Protein AF-A0A3D5V186-F1 (afdb_monomer_lite)

Foldseek 3Di:
DPPPPDPLNVVLVVVCVVDVCNVCSVVVSVVVVCVVVVCCVVCVVVCPVPPDPVNVVVVVVVVVVVVVVVVVVVVVD

Sequence (77 aa):
LVEMGDKTQIATVALGARYDALFLVAFGTTFGMMAANLPVVLFGEAAAKHVPLGVMRLATAALFIVLGLVALGSALG

Secondary structure (DSSP, 8-state):
---TT-HHHHHHHHHHHHSS-HHHHHHHHHHHHHHHHHHHHHHHHHHHHHS-HHHHHHHHHHHHHHHHHHHHHHHH-

Radius of gyration: 16.9 Å; chains: 1; bounding box: 32×42×40 Å

Structure (mmCIF, N/CA/C/O backbone):
data_AF-A0A3D5V186-F1
#
_entry.id   AF-A0A3D5V186-F1
#
loop_
_atom_site.group_PDB
_atom_site.id
_atom_site.type_sy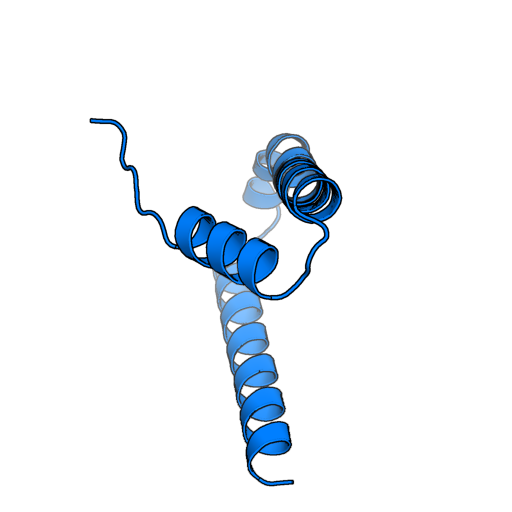mbol
_atom_site.label_atom_id
_atom_site.label_alt_id
_atom_site.label_comp_id
_atom_site.label_asym_id
_atom_site.label_entity_id
_atom_site.label_seq_id
_atom_site.pdbx_PDB_ins_code
_atom_site.Cartn_x
_atom_site.Cartn_y
_atom_site.Cartn_z
_atom_site.occupancy
_atom_site.B_iso_or_equiv
_atom_site.auth_seq_id
_atom_site.auth_comp_id
_atom_site.auth_asym_id
_atom_site.auth_atom_id
_atom_site.pdbx_PDB_model_num
ATOM 1 N N . LEU A 1 1 ? 6.450 22.098 4.432 1.00 44.72 1 LEU A N 1
ATOM 2 C CA . LEU A 1 1 ? 7.544 21.577 3.588 1.00 44.72 1 LEU A CA 1
ATOM 3 C C . LEU A 1 1 ? 6.924 20.535 2.684 1.00 44.72 1 LEU A C 1
ATOM 5 O O . LEU A 1 1 ? 6.356 19.585 3.201 1.00 44.72 1 LEU A O 1
ATOM 9 N N . VAL A 1 2 ? 6.905 20.777 1.374 1.00 53.16 2 VAL A N 1
ATOM 10 C CA . VAL A 1 2 ? 6.503 19.745 0.416 1.00 53.16 2 VAL A CA 1
ATOM 11 C C . VAL A 1 2 ? 7.562 18.653 0.513 1.00 53.16 2 VAL A C 1
ATOM 13 O O . VAL A 1 2 ? 8.726 18.900 0.211 1.00 53.16 2 VAL A O 1
ATOM 16 N N . GLU A 1 3 ? 7.177 17.481 0.997 1.00 64.56 3 GLU A N 1
ATOM 17 C CA . GLU A 1 3 ? 8.039 16.303 1.080 1.00 64.56 3 GLU A CA 1
ATOM 18 C C . GLU A 1 3 ? 8.153 15.693 -0.332 1.00 64.56 3 GLU A C 1
ATOM 20 O O . GLU A 1 3 ? 7.560 14.669 -0.665 1.00 64.56 3 GLU A O 1
ATOM 25 N N . MET A 1 4 ? 8.822 16.416 -1.237 1.00 70.00 4 MET A N 1
ATOM 26 C CA . MET A 1 4 ? 9.195 15.892 -2.552 1.00 70.00 4 MET A CA 1
ATOM 27 C C . MET A 1 4 ? 10.273 14.830 -2.327 1.00 70.00 4 MET A C 1
ATOM 29 O O . MET A 1 4 ? 11.341 15.147 -1.805 1.00 70.00 4 MET A O 1
ATOM 33 N N . GLY A 1 5 ? 9.986 13.582 -2.696 1.00 69.25 5 GLY A N 1
ATOM 34 C CA . GLY A 1 5 ? 10.903 12.448 -2.546 1.00 69.25 5 GLY A CA 1
ATOM 35 C C . GLY A 1 5 ? 10.382 11.254 -1.742 1.00 69.25 5 GLY A C 1
ATOM 36 O O . GLY A 1 5 ? 11.170 10.354 -1.458 1.00 69.25 5 GLY A O 1
ATOM 37 N N . ASP A 1 6 ? 9.095 11.197 -1.381 1.00 85.94 6 ASP A N 1
ATOM 38 C CA . ASP A 1 6 ? 8.549 9.998 -0.726 1.00 85.94 6 ASP A CA 1
ATOM 39 C C . ASP A 1 6 ? 8.671 8.740 -1.618 1.00 85.94 6 ASP A C 1
ATOM 41 O O . ASP A 1 6 ? 8.684 8.810 -2.853 1.00 85.94 6 ASP A O 1
ATOM 45 N N . LYS A 1 7 ? 8.723 7.562 -0.987 1.00 83.94 7 LYS A N 1
ATOM 46 C CA . LYS A 1 7 ? 8.859 6.238 -1.617 1.00 83.94 7 LYS A CA 1
ATOM 47 C C . LYS A 1 7 ? 7.860 6.025 -2.755 1.00 83.94 7 LYS A C 1
ATOM 49 O O . LYS A 1 7 ? 8.212 5.426 -3.771 1.00 83.94 7 LYS A O 1
ATOM 54 N N . THR A 1 8 ? 6.645 6.554 -2.619 1.00 83.75 8 THR A N 1
ATOM 55 C CA . THR A 1 8 ? 5.602 6.470 -3.652 1.00 83.75 8 THR A CA 1
ATOM 56 C C . THR A 1 8 ? 5.980 7.247 -4.918 1.00 83.75 8 THR A C 1
ATOM 58 O O . THR A 1 8 ? 5.737 6.786 -6.037 1.00 83.75 8 THR A O 1
ATOM 61 N N . GLN A 1 9 ? 6.627 8.406 -4.763 1.00 82.06 9 GLN A N 1
ATOM 62 C CA . GLN A 1 9 ? 7.080 9.240 -5.878 1.00 82.06 9 GLN A CA 1
ATOM 63 C C . GLN A 1 9 ? 8.248 8.573 -6.614 1.00 82.06 9 GLN A C 1
ATOM 65 O O . GLN A 1 9 ? 8.219 8.480 -7.840 1.00 82.06 9 GLN A O 1
ATOM 70 N N . ILE A 1 10 ? 9.217 8.015 -5.878 1.00 87.12 10 ILE A N 1
ATOM 71 C CA . ILE A 1 10 ? 10.344 7.271 -6.468 1.00 87.12 10 ILE A CA 1
ATOM 72 C C . ILE A 1 10 ? 9.850 6.038 -7.239 1.00 87.12 10 ILE A C 1
ATOM 74 O O . ILE A 1 10 ? 10.291 5.795 -8.363 1.00 87.12 10 ILE A O 1
ATOM 78 N N . ALA A 1 11 ? 8.889 5.293 -6.683 1.00 85.38 11 ALA A N 1
ATOM 79 C CA . ALA A 1 11 ? 8.297 4.135 -7.351 1.00 85.38 11 ALA A CA 1
ATOM 80 C C . ALA A 1 11 ? 7.546 4.520 -8.636 1.00 85.38 11 ALA A C 1
ATOM 82 O O . ALA A 1 11 ? 7.691 3.849 -9.656 1.00 85.38 11 ALA A O 1
ATOM 83 N N . THR A 1 12 ? 6.785 5.618 -8.612 1.00 85.75 12 THR A N 1
ATOM 84 C CA . THR A 1 12 ? 6.042 6.102 -9.788 1.00 85.75 12 THR A CA 1
ATOM 85 C C . THR A 1 12 ? 6.990 6.532 -10.907 1.00 85.75 12 THR A C 1
ATOM 87 O O . THR A 1 12 ? 6.778 6.167 -12.063 1.00 85.75 12 THR A O 1
ATOM 90 N N . VAL A 1 13 ? 8.073 7.241 -10.569 1.00 85.56 13 VAL A N 1
ATOM 91 C CA . VAL A 1 13 ? 9.113 7.634 -11.532 1.00 85.56 13 VAL A CA 1
ATOM 92 C C . VAL A 1 13 ? 9.820 6.407 -12.110 1.00 85.56 13 VAL A C 1
ATOM 94 O O . VAL A 1 13 ? 9.987 6.325 -13.322 1.00 85.56 13 VAL A O 1
ATOM 97 N N . ALA A 1 14 ? 10.173 5.418 -11.284 1.00 86.81 14 ALA A N 1
ATOM 98 C CA . ALA A 1 14 ? 10.778 4.173 -11.761 1.00 86.81 14 ALA A CA 1
ATOM 99 C C . ALA A 1 14 ? 9.837 3.381 -12.687 1.00 86.81 14 ALA A C 1
ATOM 101 O O . ALA A 1 14 ? 10.278 2.828 -13.693 1.00 86.81 14 ALA A O 1
ATOM 102 N N . LEU A 1 15 ? 8.536 3.353 -12.383 1.00 86.31 15 LEU A N 1
ATOM 103 C CA . LEU A 1 15 ? 7.527 2.711 -13.225 1.00 86.31 15 LEU A CA 1
ATOM 104 C C . LEU A 1 15 ? 7.384 3.440 -14.569 1.00 86.31 15 LEU A C 1
ATOM 106 O O . LEU A 1 15 ? 7.346 2.793 -15.611 1.00 86.31 15 LEU A O 1
ATOM 110 N N . GLY A 1 16 ? 7.378 4.775 -14.551 1.00 84.19 16 GLY A N 1
ATOM 111 C CA . GLY A 1 16 ? 7.339 5.604 -15.757 1.00 84.19 16 GLY A CA 1
ATOM 112 C C . GLY A 1 16 ? 8.621 5.533 -16.589 1.00 84.19 16 GLY A C 1
ATOM 113 O O . GLY A 1 16 ? 8.562 5.664 -17.802 1.00 84.19 16 GLY A O 1
ATOM 114 N N . ALA A 1 17 ? 9.770 5.283 -15.960 1.00 85.38 17 ALA A N 1
ATOM 115 C CA . ALA A 1 17 ? 11.029 5.041 -16.661 1.00 85.38 17 ALA A CA 1
ATOM 116 C C . ALA A 1 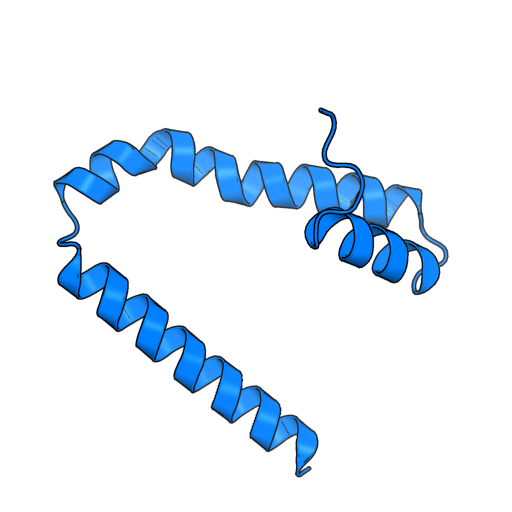17 ? 11.103 3.627 -17.263 1.00 85.38 17 ALA A C 1
ATOM 118 O O . ALA A 1 17 ? 11.765 3.420 -18.275 1.00 85.38 17 ALA A O 1
ATOM 119 N N . ARG A 1 18 ? 10.443 2.642 -16.636 1.00 84.94 18 ARG A N 1
ATOM 120 C CA . ARG A 1 18 ? 10.415 1.249 -17.108 1.00 84.94 18 ARG A CA 1
ATOM 121 C C . ARG A 1 18 ? 9.430 1.029 -18.254 1.00 84.94 18 ARG A C 1
ATOM 123 O O . ARG A 1 18 ? 9.673 0.175 -19.102 1.00 84.94 18 ARG A O 1
ATOM 130 N N . TYR A 1 19 ? 8.307 1.738 -18.245 1.00 79.25 19 TYR A N 1
ATOM 131 C CA . TYR A 1 19 ? 7.279 1.639 -19.271 1.00 79.25 19 TYR A CA 1
ATOM 132 C C . TYR A 1 19 ? 7.215 2.966 -20.030 1.00 79.25 19 TYR A C 1
ATOM 134 O O . TYR A 1 19 ? 6.880 3.976 -19.421 1.00 79.25 19 TYR A O 1
ATOM 142 N N . ASP A 1 20 ? 7.423 2.959 -21.353 1.00 76.75 20 ASP A N 1
ATOM 143 C CA . ASP A 1 20 ? 7.298 4.125 -22.265 1.00 76.75 20 ASP A CA 1
ATOM 144 C C . ASP A 1 20 ? 5.863 4.716 -22.354 1.00 76.75 20 ASP A C 1
ATOM 146 O O . ASP A 1 20 ? 5.471 5.372 -23.317 1.00 76.75 20 ASP A O 1
ATOM 150 N N . ALA A 1 21 ? 5.035 4.485 -21.337 1.00 82.81 21 ALA A N 1
ATOM 151 C CA . ALA A 1 21 ? 3.636 4.860 -21.239 1.00 82.81 21 ALA A CA 1
ATOM 152 C C . ALA A 1 21 ? 3.391 5.753 -20.010 1.00 82.81 21 ALA A C 1
ATOM 154 O O . ALA A 1 21 ? 2.583 5.432 -19.134 1.00 82.81 21 ALA A O 1
ATOM 155 N N . LEU A 1 22 ? 4.078 6.899 -19.951 1.00 83.56 22 LEU A N 1
ATOM 156 C CA . LEU A 1 22 ? 4.022 7.849 -18.827 1.00 83.56 22 LEU A CA 1
ATOM 157 C C . LEU A 1 22 ? 2.591 8.240 -18.424 1.00 83.56 22 LEU A C 1
ATOM 159 O O . LEU A 1 22 ? 2.274 8.279 -17.237 1.00 83.56 22 LEU A O 1
ATOM 163 N N . PHE A 1 23 ? 1.709 8.477 -19.400 1.00 87.44 23 PHE A N 1
ATOM 164 C CA . PHE A 1 23 ? 0.307 8.818 -19.139 1.00 87.44 23 PHE A CA 1
ATOM 165 C C . PHE A 1 23 ? -0.453 7.697 -18.425 1.00 87.44 23 PHE A C 1
ATOM 167 O O . PHE A 1 23 ? -1.196 7.963 -17.482 1.00 87.44 23 PHE A O 1
ATOM 174 N N 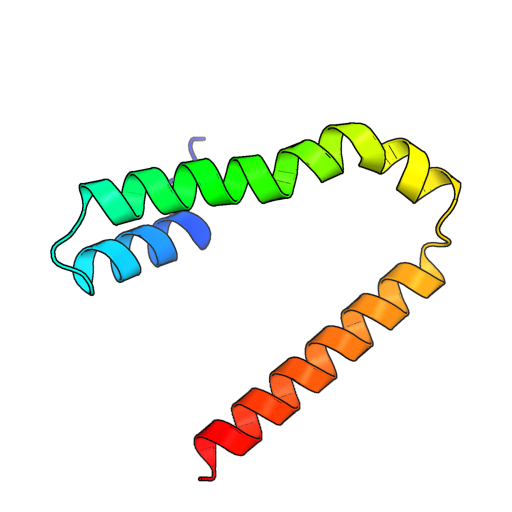. LEU A 1 24 ? -0.249 6.445 -18.838 1.00 88.06 24 LEU A N 1
ATOM 175 C CA . LEU A 1 24 ? -0.898 5.289 -18.219 1.00 88.06 24 LEU A CA 1
ATOM 176 C C . LEU A 1 24 ? -0.353 5.028 -16.813 1.00 88.06 24 LEU A C 1
ATOM 178 O O . LEU A 1 24 ? -1.123 4.701 -15.915 1.00 88.06 24 LEU A O 1
ATOM 182 N N . VAL A 1 25 ? 0.950 5.226 -16.599 1.00 89.31 25 VAL A N 1
ATOM 183 C CA . VAL A 1 25 ? 1.573 5.111 -15.273 1.00 89.31 25 VAL A CA 1
ATOM 184 C C . VAL A 1 25 ? 1.053 6.188 -14.317 1.00 89.31 25 VAL A C 1
ATOM 186 O O . VAL A 1 25 ? 0.652 5.871 -13.196 1.00 89.31 25 VAL A O 1
ATOM 189 N N . ALA A 1 26 ? 1.009 7.451 -14.749 1.00 88.75 26 ALA A N 1
ATOM 190 C CA . ALA A 1 26 ? 0.489 8.548 -13.935 1.00 88.75 26 ALA A CA 1
ATOM 191 C C . ALA A 1 26 ? -0.994 8.331 -13.597 1.00 88.75 26 ALA A C 1
ATOM 193 O O . ALA A 1 26 ? -1.385 8.376 -12.433 1.00 88.75 26 ALA A O 1
ATOM 194 N N . PHE A 1 27 ? -1.811 8.003 -14.598 1.00 93.44 27 PHE A N 1
ATOM 195 C CA . PHE A 1 27 ? -3.234 7.753 -14.389 1.00 93.44 27 PHE A CA 1
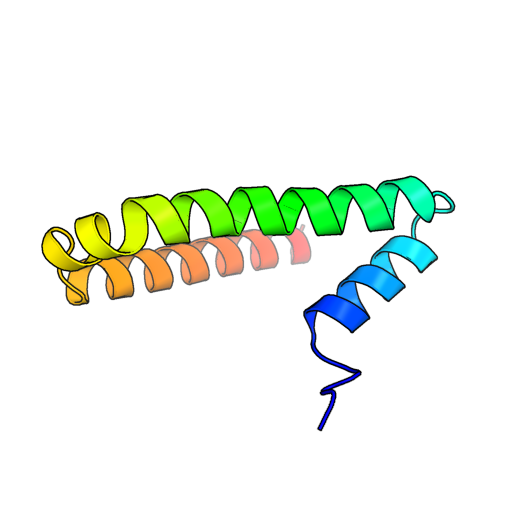ATOM 196 C C . PHE A 1 27 ? -3.480 6.532 -13.494 1.00 93.44 27 PHE A C 1
ATOM 198 O O . PHE A 1 27 ? -4.279 6.594 -12.559 1.00 93.44 27 PHE A O 1
ATOM 205 N N . GLY A 1 28 ? -2.760 5.436 -13.737 1.00 90.75 28 GLY A N 1
ATOM 206 C CA . GLY A 1 28 ? -2.884 4.199 -12.973 1.00 90.75 28 GLY A CA 1
ATOM 207 C C . GLY A 1 28 ? -2.485 4.365 -11.508 1.00 90.75 28 GLY A C 1
ATOM 208 O O . GLY A 1 28 ? -3.184 3.869 -10.627 1.00 90.75 28 GLY A O 1
ATOM 209 N N . THR A 1 29 ? -1.407 5.099 -11.224 1.00 89.06 29 THR A N 1
ATOM 210 C CA . THR A 1 29 ? -0.967 5.357 -9.842 1.00 89.06 29 THR A CA 1
ATOM 211 C C . THR A 1 29 ? -1.926 6.284 -9.098 1.00 89.06 29 THR A C 1
ATOM 213 O O . THR A 1 29 ? -2.290 5.982 -7.960 1.00 89.06 29 THR A O 1
ATOM 216 N N . THR A 1 30 ? -2.413 7.355 -9.734 1.00 90.38 30 THR A N 1
ATOM 217 C CA . THR A 1 30 ? -3.439 8.228 -9.143 1.00 90.38 30 THR A CA 1
ATOM 218 C C . THR A 1 30 ? -4.717 7.452 -8.843 1.00 90.38 30 THR A C 1
ATOM 220 O O . THR A 1 30 ? -5.196 7.463 -7.707 1.00 90.38 30 THR A O 1
ATOM 223 N N . PHE A 1 31 ? -5.249 6.737 -9.835 1.00 93.94 31 PHE A N 1
ATOM 224 C CA . PHE A 1 31 ? -6.486 5.982 -9.671 1.00 93.94 31 PHE A CA 1
ATOM 225 C C . PHE A 1 31 ? -6.330 4.851 -8.650 1.00 93.94 31 PHE A C 1
ATOM 227 O O . PHE A 1 31 ? -7.190 4.677 -7.791 1.00 93.94 31 PHE A O 1
ATOM 234 N N . GLY A 1 32 ? -5.208 4.129 -8.683 1.00 91.00 32 GLY A N 1
ATOM 235 C CA . GLY A 1 32 ? -4.902 3.059 -7.736 1.00 91.00 32 GLY A CA 1
ATOM 236 C C . GLY A 1 32 ? -4.837 3.553 -6.292 1.00 91.00 32 GLY A C 1
ATOM 237 O O . GLY A 1 32 ? -5.429 2.937 -5.407 1.00 91.00 32 GLY A O 1
ATOM 238 N N . MET A 1 33 ? -4.201 4.703 -6.048 1.00 90.81 33 MET A N 1
ATOM 239 C CA . MET A 1 33 ? -4.190 5.316 -4.716 1.00 90.81 33 MET A CA 1
ATOM 240 C C . MET A 1 33 ? -5.589 5.737 -4.266 1.00 90.81 33 MET A C 1
ATOM 242 O O . MET A 1 33 ? -5.952 5.498 -3.117 1.00 90.81 33 MET A O 1
ATOM 246 N N . MET A 1 34 ? -6.398 6.335 -5.144 1.00 92.62 34 MET A N 1
ATOM 247 C CA . MET A 1 34 ? -7.781 6.682 -4.800 1.00 92.62 34 MET A CA 1
ATOM 248 C C . MET A 1 34 ? -8.600 5.428 -4.483 1.00 92.62 34 MET A C 1
ATOM 250 O O . MET A 1 34 ? -9.292 5.400 -3.472 1.00 92.62 34 MET A O 1
ATOM 254 N N . ALA A 1 35 ? -8.470 4.369 -5.281 1.00 92.81 35 ALA A N 1
ATOM 255 C CA . ALA A 1 35 ? -9.163 3.104 -5.062 1.00 92.81 35 ALA A CA 1
ATOM 256 C C . ALA A 1 35 ? -8.740 2.407 -3.758 1.00 92.81 35 ALA A C 1
ATOM 258 O O . ALA A 1 35 ? -9.574 1.778 -3.114 1.00 92.81 35 ALA A O 1
ATOM 259 N N . ALA A 1 36 ? -7.477 2.534 -3.340 1.00 88.94 36 ALA A N 1
ATOM 260 C CA . ALA A 1 36 ? -7.001 2.000 -2.065 1.00 88.94 36 ALA A CA 1
ATOM 261 C C . ALA A 1 36 ? -7.468 2.844 -0.865 1.00 88.94 36 ALA A C 1
ATOM 263 O O . ALA A 1 36 ? -7.883 2.298 0.155 1.00 88.94 36 ALA A O 1
ATOM 264 N N . ASN A 1 37 ? -7.434 4.174 -0.985 1.00 90.62 37 ASN A N 1
ATOM 265 C CA . ASN A 1 37 ? -7.734 5.084 0.122 1.00 90.62 37 ASN A CA 1
ATOM 266 C C . ASN A 1 37 ? -9.235 5.317 0.325 1.00 90.62 37 ASN A C 1
ATOM 268 O O . ASN A 1 37 ? -9.680 5.453 1.460 1.00 90.62 37 ASN A O 1
ATOM 272 N N . LEU A 1 38 ? -10.034 5.363 -0.743 1.00 91.62 38 LEU A N 1
ATOM 273 C CA . LEU A 1 38 ? -11.460 5.691 -0.664 1.00 91.62 38 LEU A CA 1
ATOM 274 C C . LEU A 1 38 ? -12.251 4.702 0.218 1.00 91.62 38 LEU A C 1
ATOM 276 O O . LEU A 1 38 ? -12.984 5.162 1.093 1.00 91.62 38 LEU A O 1
ATOM 280 N N . PRO A 1 39 ? -12.070 3.371 0.103 1.00 88.38 39 PRO A N 1
ATOM 281 C CA . PRO A 1 39 ? -12.696 2.422 1.019 1.00 88.38 39 PRO A CA 1
ATOM 282 C C . PRO A 1 39 ? -12.194 2.595 2.453 1.00 88.38 39 PRO A C 1
ATOM 284 O O . PRO A 1 39 ? -12.974 2.495 3.392 1.00 88.38 39 PRO A O 1
ATOM 287 N N . VAL A 1 40 ? -10.906 2.891 2.637 1.00 88.75 40 VAL A N 1
ATOM 288 C CA . VAL A 1 40 ? -10.328 3.118 3.968 1.00 88.75 40 VAL A CA 1
ATOM 289 C C . VAL A 1 40 ? -10.926 4.364 4.617 1.00 88.75 40 VAL A C 1
ATOM 291 O O . VAL A 1 40 ? -11.210 4.344 5.806 1.00 88.75 40 VAL A O 1
ATOM 294 N N . VAL A 1 41 ? -11.186 5.430 3.864 1.00 89.12 41 VAL A N 1
ATOM 295 C CA . VAL A 1 41 ? -11.829 6.637 4.401 1.00 89.12 41 VAL A CA 1
ATOM 296 C C . VAL A 1 41 ? -13.300 6.379 4.736 1.00 89.12 41 VAL A C 1
ATOM 298 O O . VAL A 1 41 ? -13.760 6.789 5.798 1.00 89.12 41 VAL A O 1
ATOM 301 N N . LEU A 1 42 ? -14.034 5.677 3.867 1.00 89.62 42 LEU A N 1
ATOM 302 C CA . LEU A 1 42 ? -15.465 5.415 4.065 1.00 89.62 42 LEU A CA 1
ATOM 303 C C . LEU A 1 42 ? -15.740 4.379 5.162 1.00 89.62 42 LEU A C 1
ATOM 305 O O . LEU A 1 42 ? -16.698 4.517 5.919 1.00 89.62 42 LEU A O 1
ATOM 309 N N . PHE A 1 43 ? -14.911 3.340 5.252 1.00 88.12 43 PHE A N 1
ATOM 310 C CA . PHE A 1 43 ? -15.127 2.199 6.143 1.00 88.12 43 PHE A CA 1
ATOM 311 C C . PHE A 1 43 ? -14.125 2.121 7.295 1.00 88.12 43 PHE A C 1
ATOM 313 O O . PHE A 1 43 ? -14.308 1.302 8.192 1.00 88.12 43 PHE A O 1
ATOM 320 N N . GLY A 1 44 ? -13.078 2.948 7.313 1.00 82.88 44 GLY A N 1
ATOM 321 C CA . GLY A 1 44 ? -11.978 2.839 8.274 1.00 82.88 44 GLY A CA 1
ATOM 322 C C . GLY A 1 44 ? -12.412 3.009 9.720 1.00 82.88 44 GLY A C 1
ATOM 323 O O . GLY A 1 44 ? -11.956 2.259 10.576 1.00 82.88 44 GLY A O 1
ATOM 324 N N . GLU A 1 45 ? -13.339 3.927 10.004 1.00 81.50 45 GLU A N 1
ATOM 325 C CA . GLU A 1 45 ? -13.830 4.129 11.371 1.00 81.50 45 GLU A CA 1
ATOM 326 C C . GLU A 1 45 ? -14.713 2.963 11.846 1.00 81.50 45 GLU A C 1
ATOM 328 O O . GLU A 1 45 ? -14.585 2.500 12.980 1.00 81.50 45 GLU A O 1
ATOM 333 N N . ALA A 1 46 ? -15.569 2.436 10.965 1.00 82.25 46 ALA A N 1
ATOM 334 C CA . ALA A 1 46 ? -16.384 1.257 11.254 1.00 82.25 46 ALA A CA 1
ATOM 335 C C . ALA A 1 46 ? -15.508 0.007 11.447 1.00 82.25 46 ALA A C 1
ATOM 337 O O . ALA A 1 46 ? -15.687 -0.744 12.407 1.00 82.25 46 ALA A O 1
ATOM 338 N N . ALA A 1 47 ? -14.506 -0.175 10.584 1.00 80.44 47 ALA A N 1
ATOM 339 C CA . ALA A 1 47 ? -13.527 -1.246 10.695 1.00 80.44 47 ALA A CA 1
ATOM 340 C C . ALA A 1 47 ? -12.700 -1.115 11.982 1.00 80.44 47 ALA A C 1
ATOM 342 O O . ALA A 1 47 ? -12.535 -2.100 12.692 1.00 80.44 47 ALA A O 1
ATOM 343 N N . ALA A 1 48 ? -12.246 0.085 12.348 1.00 79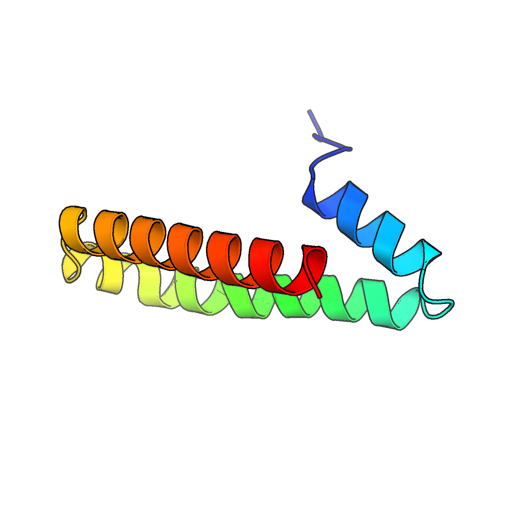.38 48 ALA A N 1
ATOM 344 C CA . ALA A 1 48 ? -11.490 0.313 13.580 1.00 79.38 48 ALA A CA 1
ATOM 345 C C . ALA A 1 48 ? -12.321 0.056 14.850 1.00 79.38 48 ALA A C 1
ATOM 347 O O . ALA A 1 48 ? -11.775 -0.373 15.864 1.00 79.38 48 ALA A O 1
ATOM 348 N N . LYS A 1 49 ? -13.641 0.282 14.802 1.00 81.06 49 LYS A N 1
ATOM 349 C CA . LYS A 1 49 ? -14.562 -0.000 15.916 1.00 81.06 49 LYS A CA 1
ATOM 350 C C . LYS A 1 49 ? -14.917 -1.481 16.063 1.00 81.06 49 LYS A C 1
ATOM 352 O O . LYS A 1 49 ? -15.313 -1.892 17.151 1.00 81.06 49 LYS A O 1
ATOM 357 N N . HIS A 1 50 ? -14.829 -2.279 15.000 1.00 83.06 50 HIS A N 1
ATOM 358 C CA . HIS A 1 50 ? -15.208 -3.700 15.025 1.00 83.06 50 HIS A CA 1
ATOM 359 C C . HIS A 1 50 ? -14.023 -4.664 14.970 1.00 83.06 50 HIS A C 1
ATOM 361 O O . HIS A 1 50 ? -14.152 -5.808 15.403 1.00 83.06 50 HIS A O 1
ATOM 367 N N . VAL A 1 51 ? -12.866 -4.225 14.476 1.00 83.62 51 VAL A N 1
ATOM 368 C CA . VAL A 1 51 ? -11.670 -5.057 14.348 1.00 83.62 51 VAL A CA 1
ATOM 369 C C . VAL A 1 51 ? -10.711 -4.758 15.504 1.00 83.62 51 VAL A C 1
ATOM 371 O O . VAL A 1 51 ? -10.173 -3.653 15.587 1.00 83.62 51 VAL A O 1
ATOM 374 N N . PRO A 1 52 ? -10.427 -5.734 16.385 1.00 87.06 52 PRO A N 1
ATOM 375 C CA . PRO A 1 52 ? -9.438 -5.561 17.440 1.00 87.06 52 PRO A CA 1
ATOM 376 C C . PRO A 1 52 ? -8.046 -5.330 16.845 1.00 87.06 52 PRO A C 1
ATOM 378 O O . PRO A 1 52 ? -7.610 -6.065 15.955 1.00 87.06 52 PRO A O 1
ATOM 381 N N . LEU A 1 53 ? -7.293 -4.375 17.398 1.00 87.00 53 LEU A N 1
ATOM 382 C CA . LEU A 1 53 ? -5.929 -4.054 16.950 1.00 87.00 53 LEU A CA 1
ATOM 383 C C . LEU A 1 53 ? -4.995 -5.278 16.918 1.00 87.00 53 LEU A C 1
ATOM 385 O O . LEU A 1 53 ? -4.127 -5.373 16.051 1.00 87.00 53 LEU A O 1
ATOM 389 N N . GLY A 1 54 ? -5.190 -6.239 17.829 1.00 89.38 54 GLY A N 1
ATOM 390 C CA . GLY A 1 54 ? -4.423 -7.489 17.856 1.00 89.38 54 GLY A CA 1
ATOM 391 C C . GLY A 1 54 ? -4.623 -8.349 16.603 1.00 89.38 54 GLY A C 1
ATOM 392 O O . GLY A 1 54 ? -3.650 -8.875 16.065 1.00 89.38 54 GLY A O 1
ATOM 393 N N . VAL A 1 55 ? -5.857 -8.427 16.095 1.00 90.38 55 VAL A N 1
ATOM 394 C CA . VAL A 1 55 ? -6.184 -9.171 14.867 1.00 90.38 55 VAL A CA 1
ATOM 395 C C . VAL A 1 55 ? -5.550 -8.490 13.660 1.00 90.38 55 VAL A C 1
ATOM 397 O O . VAL A 1 55 ? -4.913 -9.157 12.850 1.00 90.38 55 VAL A O 1
ATOM 400 N N . MET A 1 56 ? -5.648 -7.160 13.577 1.00 89.12 56 MET A N 1
ATOM 401 C CA . MET A 1 56 ? -5.029 -6.383 12.499 1.00 89.12 56 MET A CA 1
ATOM 402 C C . MET A 1 56 ? -3.508 -6.581 12.471 1.00 89.12 56 MET A C 1
ATOM 404 O O . MET A 1 56 ? -2.930 -6.822 11.416 1.00 89.12 56 MET A O 1
ATOM 408 N N . ARG A 1 57 ? -2.856 -6.565 13.640 1.00 93.62 57 ARG A N 1
ATOM 409 C CA . ARG A 1 57 ? -1.407 -6.772 13.744 1.00 93.62 57 ARG A CA 1
ATOM 410 C C . ARG A 1 57 ? -0.987 -8.178 13.318 1.00 93.62 57 ARG A C 1
ATOM 412 O O . ARG A 1 57 ? 0.000 -8.311 12.596 1.00 93.62 57 ARG A O 1
ATOM 419 N N . LEU A 1 58 ? -1.726 -9.206 13.740 1.00 95.75 58 LEU A N 1
ATOM 420 C CA . LEU A 1 58 ? -1.450 -10.588 13.345 1.00 95.75 58 LEU A CA 1
ATOM 421 C C . LEU A 1 58 ? -1.653 -10.786 11.838 1.00 95.75 58 LEU A C 1
ATOM 423 O O . LEU A 1 58 ? -0.809 -11.400 11.191 1.00 95.75 58 LEU A O 1
ATOM 427 N N . ALA A 1 59 ? -2.725 -10.222 11.276 1.00 94.19 59 ALA A N 1
ATOM 428 C CA . ALA A 1 59 ? -3.007 -10.288 9.846 1.00 94.19 59 ALA A CA 1
ATOM 429 C C . ALA A 1 59 ? -1.887 -9.640 9.018 1.00 94.19 59 ALA A C 1
ATOM 431 O O . ALA A 1 59 ? -1.368 -10.263 8.093 1.00 94.19 59 ALA A O 1
ATOM 432 N N . THR A 1 60 ? -1.450 -8.432 9.388 1.00 94.31 60 THR A N 1
ATOM 433 C CA . THR A 1 60 ? -0.343 -7.750 8.704 1.00 94.31 60 THR A CA 1
ATOM 434 C C . THR A 1 60 ? 0.964 -8.533 8.835 1.00 94.31 60 THR A C 1
ATOM 436 O O . THR A 1 60 ? 1.677 -8.697 7.849 1.00 94.31 60 THR A O 1
ATOM 439 N N . ALA A 1 61 ? 1.273 -9.071 10.020 1.00 96.56 61 ALA A N 1
ATOM 440 C CA . ALA A 1 61 ? 2.468 -9.892 10.221 1.00 96.56 61 ALA A CA 1
ATOM 441 C C . ALA A 1 61 ? 2.453 -11.157 9.345 1.00 96.56 61 ALA A C 1
ATOM 443 O O . ALA A 1 61 ? 3.442 -11.451 8.674 1.00 96.56 61 ALA A O 1
ATOM 444 N N . ALA A 1 62 ? 1.325 -11.871 9.301 1.00 97.31 62 ALA A N 1
ATOM 445 C CA . ALA A 1 62 ? 1.156 -13.047 8.453 1.00 97.31 62 ALA A CA 1
ATOM 446 C C . ALA A 1 62 ? 1.311 -12.701 6.964 1.00 97.31 62 ALA A C 1
ATOM 448 O O . ALA A 1 62 ? 2.015 -13.407 6.244 1.00 97.31 62 ALA A O 1
ATOM 449 N N . LEU A 1 63 ? 0.731 -11.582 6.516 1.00 96.94 63 LEU A N 1
ATOM 450 C CA . LEU A 1 63 ? 0.872 -11.099 5.141 1.00 96.94 63 LEU A CA 1
ATOM 451 C C . LEU A 1 63 ? 2.345 -10.850 4.778 1.00 96.94 63 LEU A C 1
ATOM 453 O O . LEU A 1 63 ? 2.799 -11.297 3.727 1.00 96.94 63 LEU A O 1
ATOM 457 N N . PHE A 1 64 ? 3.107 -10.190 5.656 1.00 96.62 64 PHE A N 1
ATOM 458 C CA . PHE A 1 64 ? 4.538 -9.953 5.439 1.00 96.62 64 PHE A CA 1
ATOM 459 C C . PHE A 1 64 ? 5.350 -11.249 5.373 1.00 96.62 64 PHE A C 1
ATOM 461 O O . PHE A 1 64 ? 6.236 -11.359 4.526 1.00 96.62 64 PHE A O 1
ATOM 468 N N . ILE A 1 65 ? 5.042 -12.237 6.219 1.00 97.50 65 ILE A N 1
ATOM 469 C CA . ILE A 1 65 ? 5.696 -13.554 6.168 1.00 97.50 65 ILE A CA 1
ATOM 470 C C . ILE A 1 65 ? 5.424 -14.226 4.821 1.00 97.50 65 ILE A C 1
ATOM 472 O O . ILE A 1 65 ? 6.361 -14.687 4.172 1.00 97.50 65 ILE A O 1
ATOM 476 N N . VAL A 1 66 ? 4.166 -14.244 4.371 1.00 97.69 66 VAL A N 1
ATOM 477 C CA . VAL A 1 66 ? 3.787 -14.850 3.086 1.00 97.69 66 VAL A CA 1
ATOM 478 C C . VAL A 1 66 ? 4.504 -14.163 1.925 1.00 97.69 66 VAL A C 1
ATOM 480 O O . VAL A 1 66 ? 5.122 -14.844 1.111 1.00 97.69 66 VAL A O 1
ATOM 483 N N . LEU A 1 67 ? 4.483 -12.829 1.865 1.00 96.75 67 LEU A N 1
ATOM 484 C CA . LEU A 1 67 ? 5.179 -12.078 0.817 1.00 96.75 67 LEU A CA 1
ATOM 485 C C . LEU A 1 67 ? 6.693 -12.329 0.841 1.00 96.75 67 LEU A C 1
ATOM 487 O O . LEU A 1 67 ? 7.299 -12.484 -0.218 1.00 96.75 67 LEU A O 1
ATOM 491 N N . GLY A 1 68 ? 7.294 -12.425 2.029 1.00 96.06 68 GLY A N 1
ATOM 492 C CA . GLY A 1 68 ? 8.707 -12.764 2.191 1.00 96.06 68 GLY A CA 1
ATOM 493 C C . GLY A 1 68 ? 9.046 -14.164 1.675 1.00 96.06 68 GLY A C 1
ATOM 494 O O . GLY A 1 68 ? 10.031 -14.326 0.958 1.00 96.06 68 GLY A O 1
ATOM 495 N N . LEU A 1 69 ? 8.213 -15.164 1.977 1.00 97.06 69 LEU A N 1
ATOM 496 C CA . LEU A 1 69 ? 8.390 -16.533 1.478 1.00 97.06 69 LEU A CA 1
ATOM 497 C C . LEU A 1 69 ? 8.224 -16.617 -0.043 1.00 97.06 69 LEU A C 1
ATOM 499 O O . LEU A 1 69 ? 9.015 -17.287 -0.703 1.00 97.06 69 LEU A O 1
ATOM 503 N N . VAL A 1 70 ? 7.237 -15.914 -0.609 1.00 96.75 70 VAL A N 1
ATOM 504 C CA . VAL A 1 70 ? 7.036 -15.838 -2.065 1.00 96.75 70 VAL A CA 1
ATOM 505 C C . VAL A 1 70 ? 8.243 -15.191 -2.744 1.00 96.75 70 VAL A C 1
ATOM 507 O O . VAL A 1 70 ? 8.758 -15.739 -3.717 1.00 96.75 70 VAL A O 1
ATOM 510 N N . ALA A 1 71 ? 8.733 -14.068 -2.212 1.00 95.56 71 ALA A N 1
ATOM 511 C CA . ALA A 1 71 ? 9.912 -13.387 -2.738 1.00 95.56 71 ALA A CA 1
ATOM 512 C C . ALA A 1 71 ? 11.157 -14.287 -2.682 1.00 95.56 71 ALA A C 1
ATOM 514 O O . ALA A 1 71 ? 11.886 -14.392 -3.669 1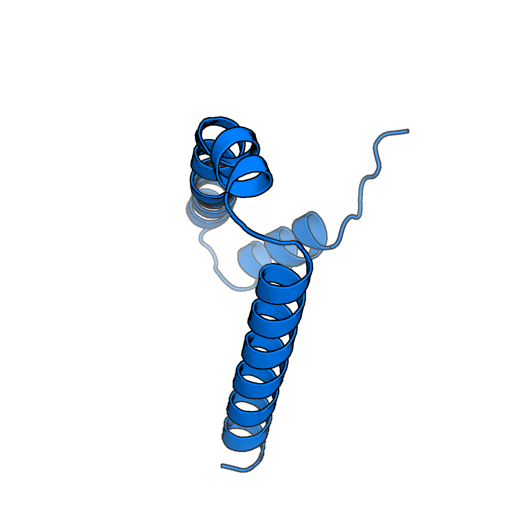.00 95.56 71 ALA A O 1
ATOM 515 N N . LEU A 1 72 ? 11.364 -14.988 -1.563 1.00 95.50 72 LEU A N 1
ATOM 516 C CA . LEU A 1 72 ? 12.465 -15.937 -1.405 1.00 95.50 72 LEU A CA 1
ATOM 517 C C . LEU A 1 72 ? 12.367 -17.089 -2.413 1.00 95.50 72 LEU A C 1
ATOM 519 O O . LEU A 1 72 ? 13.359 -17.424 -3.052 1.00 95.50 72 LEU A O 1
ATOM 523 N N . GLY A 1 73 ? 11.171 -17.652 -2.600 1.00 95.81 73 GLY A N 1
ATOM 524 C CA . GLY A 1 73 ? 10.928 -18.691 -3.599 1.00 95.81 73 GLY A CA 1
ATOM 525 C C . GLY A 1 73 ? 11.219 -18.212 -5.022 1.00 95.81 73 GLY A C 1
ATOM 526 O O . GLY A 1 73 ? 11.874 -18.921 -5.776 1.00 95.81 73 GLY A O 1
ATOM 527 N N . SER A 1 74 ? 10.808 -16.988 -5.366 1.00 93.25 74 SER A N 1
ATOM 528 C CA . SER A 1 74 ? 11.080 -16.393 -6.683 1.00 93.25 74 SER A CA 1
ATOM 529 C C . SER A 1 74 ? 12.549 -16.038 -6.927 1.00 93.25 74 SER A C 1
ATOM 531 O O . SER A 1 74 ? 12.939 -15.874 -8.074 1.00 93.25 74 SER A O 1
ATOM 533 N N . ALA A 1 75 ? 13.349 -15.885 -5.868 1.00 91.25 75 ALA A N 1
ATOM 534 C CA . ALA A 1 75 ? 14.776 -15.585 -5.967 1.00 91.25 75 ALA A CA 1
ATOM 535 C C . ALA A 1 75 ? 15.657 -16.846 -6.015 1.00 91.25 75 ALA A C 1
ATOM 537 O O . ALA A 1 75 ? 16.800 -16.772 -6.460 1.00 91.25 75 ALA A O 1
ATOM 538 N N . LEU A 1 76 ? 15.157 -17.976 -5.502 1.00 89.81 76 LEU A N 1
ATOM 539 C CA . LEU A 1 76 ? 15.864 -19.262 -5.477 1.00 89.81 76 LEU A CA 1
ATOM 540 C C . LEU A 1 76 ? 15.548 -20.161 -6.686 1.00 89.81 76 LEU A C 1
ATOM 542 O O . LEU A 1 76 ? 16.267 -21.139 -6.891 1.00 89.81 76 LEU A O 1
ATOM 546 N N . GLY A 1 77 ? 14.480 -19.868 -7.434 1.00 71.69 77 GLY A N 1
ATOM 547 C CA . GLY A 1 77 ? 14.132 -20.518 -8.705 1.00 71.69 77 GLY A CA 1
ATOM 548 C C . GLY A 1 77 ? 14.603 -19.711 -9.904 1.00 71.69 77 GLY A C 1
ATOM 549 O O . GLY A 1 77 ? 14.973 -20.353 -10.910 1.00 71.69 77 GLY A O 1
#

pLDDT: mean 87.04, std 9.24, range [44.72, 97.69]